Protein AF-A0A4U0MW15-F1 (afdb_monomer_lite)

Foldseek 3Di:
DVVVVVVVVVVVVVVVVCCVVVVPPPDDDDDPPPPPPCLQDDQDPPDDDALVSLVPHGDDDDPDDDDPVVVVVVSVVVNVVRNVVVVVVVVVVVVVVVVVCCVVVDDDPPPPPPPDPDDDDDDDDDDDDDDDDDDPDDDDDDDDDDPPPPPDDPDDDDPDDDDDDDDDD

Sequence (169 aa):
MFWFLLIAMVVVVAAVTLVVVGGGDVDGGGLRDSPPDRLHDPLPGDRPLVRADVDAVRFPLGVRGYRMVEVDDVLDRLGAELAERDSRIAELEAALAGAHAAAMGAPGLIQDTRPGPAPVADGRIATSGEPESGPSGGTWAAPGPVDDVRPHAPGGPEATDRPESEGSA

InterPro domains:
  IPR019933 DivIVA domain [TIGR03544] (52-82)

Structure (mmCIF, N/CA/C/O backbone):
data_AF-A0A4U0MW15-F1
#
_entry.id   AF-A0A4U0MW15-F1
#
loop_
_atom_site.group_PDB
_atom_site.id
_atom_site.type_symbol
_atom_site.label_atom_id
_atom_site.label_alt_id
_atom_site.label_comp_id
_atom_site.label_asym_id
_atom_site.label_entity_id
_atom_site.label_seq_id
_atom_site.pdbx_PDB_ins_code
_atom_site.Cartn_x
_atom_site.Cartn_y
_atom_site.Cartn_z
_atom_site.occupancy
_atom_site.B_iso_or_equiv
_atom_site.auth_seq_id
_atom_site.auth_comp_id
_atom_site.auth_asym_id
_atom_site.auth_atom_id
_atom_site.pdbx_PDB_model_num
ATOM 1 N N . MET A 1 1 ? 33.066 -2.579 -54.548 1.00 80.25 1 MET A N 1
ATOM 2 C CA . MET A 1 1 ? 31.609 -2.307 -54.516 1.00 80.25 1 MET A CA 1
ATOM 3 C C . MET A 1 1 ? 30.909 -2.966 -53.327 1.00 80.25 1 MET A C 1
ATOM 5 O O . MET A 1 1 ? 30.214 -2.262 -52.616 1.00 80.25 1 MET A O 1
ATOM 9 N N . PHE A 1 2 ? 31.149 -4.249 -53.025 1.00 85.00 2 PHE A N 1
ATOM 10 C CA . PHE A 1 2 ? 30.559 -4.938 -51.859 1.00 85.00 2 PHE A CA 1
ATOM 11 C C . PHE A 1 2 ? 30.810 -4.253 -50.498 1.00 85.00 2 PHE A C 1
ATOM 13 O O . PHE A 1 2 ? 29.875 -4.033 -49.739 1.00 85.00 2 PHE A O 1
ATOM 20 N N . TRP A 1 3 ? 32.049 -3.833 -50.221 1.00 91.12 3 TRP A N 1
ATOM 21 C CA . TRP A 1 3 ? 32.404 -3.122 -48.981 1.00 91.12 3 TRP A CA 1
ATOM 22 C C . TRP A 1 3 ? 31.612 -1.831 -48.759 1.00 91.12 3 TRP A C 1
ATOM 24 O O . TRP A 1 3 ? 31.234 -1.522 -47.635 1.00 91.12 3 TRP A O 1
ATOM 34 N N . PHE A 1 4 ? 31.322 -1.100 -49.836 1.00 92.50 4 PHE A N 1
ATOM 35 C CA . PHE A 1 4 ? 30.513 0.112 -49.769 1.00 92.50 4 PHE A CA 1
ATOM 36 C C . PHE A 1 4 ? 29.065 -0.207 -49.377 1.00 92.50 4 PHE A C 1
ATOM 38 O O . PHE A 1 4 ? 28.503 0.472 -48.526 1.00 92.50 4 PHE A O 1
ATOM 45 N N . LEU A 1 5 ? 28.491 -1.280 -49.933 1.00 93.12 5 LEU A N 1
ATOM 46 C CA . LEU A 1 5 ? 27.152 -1.749 -49.563 1.00 93.12 5 LEU A CA 1
ATOM 47 C C . LEU A 1 5 ? 27.093 -2.217 -48.103 1.00 93.12 5 LEU A C 1
ATOM 49 O O . LEU A 1 5 ? 26.113 -1.940 -47.420 1.00 93.12 5 LEU A O 1
ATOM 53 N N . LEU A 1 6 ? 28.144 -2.876 -47.608 1.00 94.88 6 LEU A N 1
ATOM 54 C CA . LEU A 1 6 ? 28.231 -3.308 -46.212 1.00 94.88 6 LEU A CA 1
ATOM 55 C C . LEU A 1 6 ? 28.295 -2.105 -45.264 1.00 94.88 6 LEU A C 1
ATOM 57 O O . LEU A 1 6 ? 27.536 -2.048 -44.302 1.00 94.88 6 LEU A O 1
ATOM 61 N N . ILE A 1 7 ? 29.143 -1.117 -45.557 1.00 96.31 7 ILE A N 1
ATOM 62 C CA . ILE A 1 7 ? 29.232 0.110 -44.753 1.00 96.31 7 ILE A CA 1
ATOM 63 C C . ILE A 1 7 ? 27.900 0.867 -44.790 1.00 96.31 7 ILE A C 1
ATOM 65 O O . ILE A 1 7 ? 27.410 1.273 -43.742 1.00 96.31 7 ILE A O 1
ATOM 69 N N . ALA A 1 8 ? 27.275 0.997 -45.963 1.00 96.19 8 ALA A N 1
ATOM 70 C CA . ALA A 1 8 ? 25.963 1.623 -46.093 1.00 96.19 8 ALA A CA 1
ATOM 71 C C . ALA A 1 8 ? 24.894 0.891 -45.262 1.00 96.19 8 ALA A C 1
ATOM 73 O O . ALA A 1 8 ? 24.133 1.542 -44.555 1.00 96.19 8 ALA A O 1
ATOM 74 N N . MET A 1 9 ? 24.882 -0.447 -45.275 1.00 95.44 9 MET A N 1
ATOM 75 C CA . MET A 1 9 ? 23.994 -1.256 -44.432 1.00 95.44 9 MET A CA 1
ATOM 76 C C . MET A 1 9 ? 24.222 -0.963 -42.946 1.00 95.44 9 MET A C 1
ATOM 78 O O . MET A 1 9 ? 23.264 -0.703 -42.227 1.00 95.44 9 MET A O 1
ATOM 82 N N . VAL A 1 10 ? 25.475 -0.974 -42.483 1.00 96.69 10 VAL A N 1
ATOM 83 C CA . VAL A 1 10 ? 25.805 -0.709 -41.073 1.00 96.69 10 VAL A CA 1
ATOM 84 C C . VAL A 1 10 ? 25.378 0.697 -40.667 1.00 96.69 10 VAL A C 1
ATOM 86 O O . VAL A 1 10 ? 24.800 0.860 -39.600 1.00 96.69 10 VAL A O 1
ATOM 89 N N . VAL A 1 11 ? 25.602 1.701 -41.519 1.00 96.50 11 VAL A N 1
ATOM 90 C CA . VAL A 1 11 ? 25.180 3.085 -41.260 1.00 96.50 11 VAL A CA 1
ATOM 91 C C . VAL A 1 11 ? 23.659 3.189 -41.177 1.00 96.50 11 VAL A C 1
ATOM 93 O O . VAL A 1 11 ? 23.151 3.829 -40.263 1.00 96.50 11 VAL A O 1
ATOM 96 N N . VAL A 1 12 ? 22.928 2.535 -42.083 1.00 95.88 12 VAL A N 1
ATOM 97 C CA . VAL A 1 12 ? 21.458 2.510 -42.055 1.00 95.88 12 VAL A CA 1
ATOM 98 C C . VAL A 1 12 ? 20.953 1.829 -40.788 1.00 95.88 12 VAL A C 1
ATOM 100 O O . VAL A 1 12 ? 20.098 2.386 -40.108 1.00 95.88 12 VAL A O 1
ATOM 103 N N . VAL A 1 13 ? 21.501 0.664 -40.434 1.00 95.56 13 VAL A N 1
ATOM 104 C CA . VAL A 1 13 ? 21.132 -0.046 -39.203 1.00 95.56 13 VAL A CA 1
ATOM 105 C C . VAL A 1 13 ? 21.434 0.819 -37.985 1.00 95.56 13 VAL A C 1
ATOM 107 O O . VAL A 1 13 ? 20.550 0.998 -37.158 1.00 95.56 13 VAL A O 1
ATOM 110 N N . ALA A 1 14 ? 22.626 1.416 -37.904 1.00 92.38 14 ALA A N 1
ATOM 111 C CA . ALA A 1 14 ? 23.015 2.293 -36.805 1.00 92.38 14 ALA A CA 1
ATOM 112 C C . ALA A 1 14 ? 22.071 3.501 -36.682 1.00 92.38 14 ALA A C 1
ATOM 114 O O . ALA A 1 14 ? 21.585 3.792 -35.591 1.00 92.38 14 ALA A O 1
ATOM 115 N N . ALA A 1 15 ? 21.749 4.159 -37.798 1.00 89.25 15 ALA A N 1
ATOM 116 C CA . ALA A 1 15 ? 20.821 5.284 -37.830 1.00 89.25 15 ALA A CA 1
ATOM 117 C C . ALA A 1 15 ? 19.412 4.874 -37.380 1.00 89.25 15 ALA A C 1
ATOM 119 O O . ALA A 1 15 ? 18.831 5.532 -36.523 1.00 89.25 15 ALA A O 1
ATOM 120 N N . VAL A 1 16 ? 18.884 3.755 -37.887 1.00 90.31 16 VAL A N 1
ATOM 121 C CA . VAL A 1 16 ? 17.574 3.225 -37.477 1.00 90.31 16 VAL A CA 1
ATOM 122 C C . VAL A 1 16 ? 17.580 2.861 -35.997 1.00 90.31 16 VAL A C 1
ATOM 124 O O . VAL A 1 16 ? 16.657 3.234 -35.281 1.00 90.31 16 VAL A O 1
ATOM 127 N N . THR A 1 17 ? 18.624 2.189 -35.505 1.00 87.19 17 THR A N 1
ATOM 128 C CA . THR A 1 17 ? 18.737 1.865 -34.078 1.00 87.19 17 THR A CA 1
ATOM 129 C C . THR A 1 17 ? 18.807 3.118 -33.220 1.00 87.19 17 THR A C 1
ATOM 131 O O . THR A 1 17 ? 18.181 3.146 -32.171 1.00 87.19 17 THR A O 1
ATOM 134 N N . LEU A 1 18 ? 19.491 4.174 -33.669 1.00 80.31 18 LEU A N 1
ATOM 135 C CA . LEU A 1 18 ? 19.563 5.443 -32.950 1.00 80.31 18 LEU A CA 1
ATOM 136 C C . LEU A 1 18 ? 18.211 6.159 -32.948 1.00 80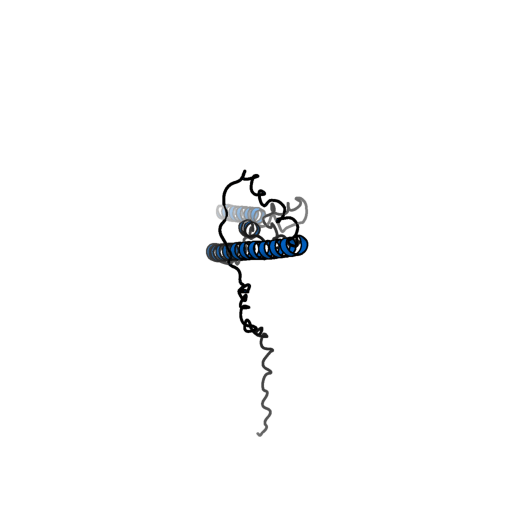.31 18 LEU A C 1
ATOM 138 O O . LEU A 1 18 ? 17.847 6.719 -31.931 1.00 80.31 18 LEU A O 1
ATOM 142 N N . VAL A 1 19 ? 17.423 6.086 -34.021 1.00 78.94 19 VAL A N 1
ATOM 143 C CA . VAL A 1 19 ? 16.049 6.623 -34.043 1.00 78.94 19 VAL A CA 1
ATOM 144 C C . VAL A 1 19 ? 15.120 5.827 -33.120 1.00 78.94 19 VAL A C 1
ATOM 146 O O . VAL A 1 19 ? 14.310 6.410 -32.408 1.00 78.94 19 VAL A O 1
ATOM 149 N N . VAL A 1 20 ? 15.247 4.499 -33.097 1.00 78.50 20 VAL A N 1
ATOM 150 C CA . VAL A 1 20 ? 14.418 3.615 -32.260 1.00 78.50 20 VAL A CA 1
ATOM 151 C C . VAL A 1 20 ? 14.777 3.735 -30.775 1.00 78.50 20 VAL A C 1
ATOM 153 O O . VAL A 1 20 ? 13.888 3.713 -29.931 1.00 78.50 20 VAL A O 1
ATOM 156 N N . VAL A 1 21 ? 16.067 3.859 -30.454 1.00 76.56 21 VAL A N 1
ATOM 157 C CA . VAL A 1 21 ? 16.577 3.963 -29.074 1.00 76.56 21 VAL A CA 1
ATOM 158 C C . VAL A 1 21 ? 16.578 5.412 -28.576 1.00 76.56 21 VAL A C 1
ATOM 160 O O . VAL A 1 21 ? 16.344 5.653 -27.399 1.00 76.56 21 VAL A O 1
ATOM 163 N N . GLY A 1 22 ? 16.846 6.372 -29.459 1.00 59.50 22 GLY A N 1
ATOM 164 C CA . GLY A 1 22 ? 17.054 7.793 -29.164 1.00 59.50 22 GLY A CA 1
ATOM 165 C C . GLY A 1 22 ? 15.870 8.701 -29.492 1.00 59.50 22 GLY A C 1
ATOM 166 O O . GLY A 1 22 ? 15.997 9.913 -29.342 1.00 59.50 22 GLY A O 1
ATOM 167 N N . GLY A 1 23 ? 14.712 8.152 -29.874 1.00 56.69 23 GLY A N 1
ATOM 168 C CA . GLY A 1 23 ? 13.461 8.899 -30.065 1.00 56.69 23 GLY A CA 1
ATOM 169 C C . GLY A 1 23 ? 12.916 9.620 -28.817 1.00 56.69 23 GLY A C 1
ATOM 170 O O . GLY A 1 23 ? 11.799 10.123 -28.872 1.00 56.69 23 GLY A O 1
ATOM 171 N N . GLY A 1 24 ? 13.674 9.672 -27.714 1.00 54.09 24 GLY A N 1
ATOM 172 C CA . GLY A 1 24 ? 13.384 10.485 -26.529 1.00 54.09 24 GLY A CA 1
ATOM 173 C C . GLY A 1 24 ? 14.272 11.726 -26.342 1.00 54.09 24 GLY A C 1
ATOM 174 O O . GLY A 1 24 ? 13.817 12.671 -25.710 1.00 54.09 24 GLY A O 1
ATOM 175 N N . ASP A 1 25 ? 15.493 11.778 -26.896 1.00 57.03 25 ASP A N 1
ATOM 176 C CA . ASP A 1 25 ? 16.516 12.721 -26.388 1.00 57.03 25 ASP A CA 1
ATOM 177 C C . ASP A 1 25 ? 17.241 13.578 -27.440 1.00 57.03 25 ASP A C 1
ATOM 179 O O . ASP A 1 25 ? 18.135 14.352 -27.093 1.00 57.03 25 ASP A O 1
ATOM 183 N N . VAL A 1 26 ? 16.870 13.502 -28.721 1.00 57.03 26 VAL A N 1
ATOM 184 C CA . VAL A 1 26 ? 17.421 14.401 -29.749 1.00 57.03 26 VAL A CA 1
ATOM 185 C C . VAL A 1 26 ? 16.314 15.248 -30.367 1.00 57.03 26 VAL A C 1
ATOM 187 O O . VAL A 1 26 ? 15.485 14.772 -31.131 1.00 57.03 26 VAL A O 1
ATOM 190 N N . ASP A 1 27 ? 16.346 16.527 -30.003 1.00 53.84 27 ASP A N 1
ATOM 191 C CA . ASP A 1 27 ? 15.588 17.640 -30.573 1.00 53.84 27 ASP A CA 1
ATOM 192 C C . ASP A 1 27 ? 14.108 17.730 -30.167 1.00 53.84 27 ASP A C 1
ATOM 194 O O . ASP A 1 27 ? 13.196 17.136 -30.740 1.00 53.84 27 ASP A O 1
ATOM 198 N N . GLY A 1 28 ? 13.874 18.571 -29.154 1.00 59.81 28 GLY A N 1
ATOM 199 C CA . GLY A 1 28 ? 12.557 18.923 -28.645 1.00 59.81 28 GLY A CA 1
ATOM 200 C C . GLY A 1 28 ? 11.607 19.403 -29.741 1.00 59.81 28 GLY A C 1
ATOM 201 O O . GLY A 1 28 ? 11.785 20.472 -30.323 1.00 59.81 28 GLY A O 1
ATOM 202 N N . GLY A 1 29 ? 10.547 18.632 -29.972 1.00 61.62 29 GLY A N 1
ATOM 203 C CA . GLY A 1 29 ? 9.479 19.030 -30.877 1.00 61.62 29 GLY A CA 1
ATOM 204 C C . GLY A 1 29 ? 8.578 17.882 -31.307 1.00 61.62 29 GLY A C 1
ATOM 205 O O . GLY A 1 29 ? 8.721 17.370 -32.408 1.00 61.62 29 GLY A O 1
ATOM 206 N N . GLY A 1 30 ? 7.569 17.563 -30.492 1.00 52.38 30 GLY A N 1
ATOM 207 C CA . GLY A 1 30 ? 6.324 16.998 -31.021 1.00 52.38 30 GLY A CA 1
ATOM 208 C C . GLY A 1 30 ? 6.126 15.492 -30.876 1.00 52.38 30 GLY A C 1
ATOM 209 O O . GLY A 1 30 ? 5.874 14.807 -31.852 1.00 52.38 30 GLY A O 1
ATOM 210 N N . LEU A 1 31 ? 6.085 15.014 -29.642 1.00 52.94 31 LEU A N 1
ATOM 211 C CA . LEU A 1 31 ? 4.878 14.455 -29.032 1.00 52.94 31 LEU A CA 1
ATOM 212 C C . LEU A 1 31 ? 4.970 14.920 -27.575 1.00 52.94 31 LEU A C 1
ATOM 214 O O . LEU A 1 31 ? 6.053 14.877 -26.997 1.00 52.94 31 LEU A O 1
ATOM 218 N N . ARG A 1 32 ? 3.889 15.442 -26.979 1.00 55.34 32 ARG A N 1
ATOM 219 C CA . ARG A 1 32 ? 3.871 15.541 -25.513 1.00 55.34 32 ARG A CA 1
ATOM 220 C C . ARG A 1 32 ? 4.137 14.126 -25.040 1.00 55.34 32 ARG A C 1
ATOM 222 O O . ARG A 1 32 ? 3.363 13.245 -25.406 1.00 55.34 32 ARG A O 1
ATOM 229 N N . ASP A 1 33 ? 5.230 13.946 -24.315 1.00 55.12 33 ASP A N 1
ATOM 230 C CA . ASP A 1 33 ? 5.508 12.741 -23.560 1.00 55.12 33 ASP A CA 1
ATOM 231 C C . ASP A 1 33 ? 4.202 12.420 -22.829 1.00 55.12 33 ASP A C 1
ATOM 233 O O . ASP A 1 33 ? 3.759 13.195 -21.974 1.00 55.12 33 ASP A O 1
ATOM 237 N N . SER A 1 34 ? 3.460 11.420 -23.315 1.00 54.06 34 SER A N 1
ATOM 238 C CA . SER A 1 34 ? 2.256 10.997 -22.619 1.00 54.06 34 SER A CA 1
ATOM 239 C C . SER A 1 34 ? 2.819 10.442 -21.331 1.00 54.06 34 SER A C 1
ATOM 241 O O . SER A 1 34 ? 3.566 9.464 -21.425 1.00 54.06 34 SER A O 1
ATOM 243 N N . PRO A 1 35 ? 2.576 11.083 -20.170 1.00 57.75 35 PRO A N 1
ATOM 244 C CA . PRO A 1 35 ? 3.156 10.608 -18.932 1.00 57.75 35 PRO A CA 1
ATOM 245 C C . PRO A 1 35 ? 2.810 9.123 -18.857 1.00 57.75 35 PRO A C 1
ATOM 247 O O . PRO A 1 35 ? 1.639 8.798 -19.086 1.00 57.75 35 PRO A O 1
ATOM 250 N N . PRO A 1 36 ? 3.813 8.244 -18.683 1.00 58.69 36 PRO A N 1
ATOM 251 C CA . PRO A 1 36 ? 3.636 6.806 -18.807 1.00 58.69 36 PRO A CA 1
ATOM 252 C C . PRO A 1 36 ? 2.371 6.416 -18.054 1.00 58.69 36 PRO A C 1
ATOM 254 O O . PRO A 1 36 ? 2.246 6.798 -16.886 1.00 58.69 36 PRO A O 1
ATOM 257 N N . ASP A 1 37 ? 1.424 5.769 -18.754 1.00 57.03 37 ASP A N 1
ATOM 258 C CA . ASP A 1 37 ? 0.115 5.375 -18.219 1.00 57.03 37 ASP A CA 1
ATOM 259 C C . ASP A 1 37 ? 0.326 4.874 -16.797 1.00 57.03 37 ASP A C 1
ATOM 261 O O . ASP A 1 37 ? 1.063 3.913 -16.591 1.00 57.03 37 ASP A O 1
ATOM 265 N N . ARG A 1 38 ? -0.187 5.645 -15.832 1.00 57.69 38 ARG A N 1
ATOM 266 C CA . ARG A 1 38 ? 0.304 5.728 -14.450 1.00 57.69 38 ARG A CA 1
ATOM 267 C C . ARG A 1 38 ? 0.693 4.364 -13.866 1.00 57.69 38 ARG A C 1
ATOM 269 O O . ARG A 1 38 ? -0.122 3.699 -13.241 1.00 57.69 38 ARG A O 1
ATOM 276 N N . LEU A 1 39 ? 1.968 3.987 -13.990 1.00 58.34 39 LEU A N 1
ATOM 277 C CA . LEU A 1 39 ? 2.550 2.896 -13.197 1.00 58.34 39 LEU A CA 1
ATOM 278 C C . LEU A 1 39 ? 2.761 3.325 -11.743 1.00 58.34 39 LEU A C 1
ATOM 280 O O . LEU A 1 39 ? 3.004 2.488 -10.883 1.00 58.34 39 LEU A O 1
ATOM 284 N N . HIS A 1 40 ? 2.699 4.629 -11.487 1.00 64.94 40 HIS A N 1
ATOM 285 C CA . HIS A 1 40 ? 2.903 5.212 -10.180 1.00 64.94 40 HIS A CA 1
ATOM 286 C C . HIS A 1 40 ? 1.546 5.610 -9.598 1.00 64.94 40 HIS A C 1
ATOM 288 O O . HIS A 1 40 ? 1.076 6.728 -9.814 1.00 64.94 40 HIS A O 1
ATOM 294 N N . ASP A 1 41 ? 0.921 4.681 -8.878 1.00 73.50 41 ASP A N 1
ATOM 295 C CA . ASP A 1 41 ? -0.211 4.990 -8.006 1.00 73.50 41 ASP A CA 1
ATOM 296 C C . ASP A 1 41 ? 0.333 5.159 -6.580 1.00 73.50 41 ASP A C 1
ATOM 298 O O . ASP A 1 41 ? 0.759 4.175 -5.966 1.00 73.50 41 ASP A O 1
ATOM 302 N N . PRO A 1 42 ? 0.506 6.403 -6.097 1.00 76.56 42 PRO A N 1
ATOM 303 C CA . PRO A 1 42 ? 1.073 6.632 -4.780 1.00 76.56 42 PRO A CA 1
ATOM 304 C C . PRO A 1 42 ? 0.117 6.137 -3.695 1.00 76.56 42 PRO A C 1
ATOM 306 O O . PRO A 1 42 ? -1.100 6.272 -3.800 1.00 76.56 42 PRO A O 1
ATOM 309 N N . LEU A 1 43 ? 0.694 5.623 -2.611 1.00 85.12 43 LEU A N 1
ATOM 310 C CA . LEU A 1 43 ? -0.067 5.275 -1.419 1.00 85.12 43 LEU A CA 1
ATOM 311 C C . LEU A 1 43 ? -0.840 6.497 -0.880 1.00 85.12 43 LEU A C 1
ATOM 313 O O . LEU A 1 43 ? -0.329 7.623 -0.952 1.00 85.12 43 LEU A O 1
ATOM 317 N N . PRO A 1 44 ? -2.044 6.294 -0.314 1.00 86.44 44 PRO A N 1
ATOM 318 C CA . PRO A 1 44 ? -2.823 7.378 0.269 1.00 86.44 44 PRO A CA 1
ATOM 319 C C . PRO A 1 44 ? -2.065 8.000 1.451 1.00 86.44 44 PRO A C 1
ATOM 321 O O . PRO A 1 44 ? -1.650 7.304 2.375 1.00 86.44 44 PRO A O 1
ATOM 324 N N . GLY A 1 45 ? -1.854 9.318 1.402 1.00 87.94 45 GLY A N 1
ATOM 325 C CA . GLY A 1 45 ? -1.147 10.082 2.442 1.00 87.94 45 GLY A CA 1
ATOM 326 C C . GLY A 1 45 ? -2.072 10.828 3.408 1.00 87.94 45 GLY A C 1
ATOM 327 O O . GLY A 1 45 ? -1.602 11.465 4.347 1.00 87.94 45 GLY A O 1
ATOM 328 N N . ASP A 1 46 ? -3.377 10.787 3.157 1.00 90.94 46 ASP A N 1
ATOM 329 C CA . ASP A 1 46 ? -4.431 11.493 3.888 1.00 90.94 46 ASP A CA 1
ATOM 330 C C . ASP A 1 46 ? -5.178 10.605 4.894 1.00 90.94 46 ASP A C 1
ATOM 332 O O . ASP A 1 46 ? -5.897 11.116 5.754 1.00 90.94 46 ASP A O 1
ATOM 336 N N . ARG A 1 47 ? -4.993 9.284 4.817 1.00 90.00 47 ARG A N 1
ATOM 337 C CA . ARG A 1 47 ? -5.604 8.302 5.718 1.00 90.00 47 ARG A CA 1
ATOM 338 C C . ARG A 1 47 ? -4.617 7.202 6.115 1.00 90.00 47 ARG A C 1
ATOM 340 O O . ARG A 1 47 ? -3.638 6.986 5.402 1.00 90.00 47 ARG A O 1
ATOM 347 N N . PRO A 1 48 ? -4.873 6.480 7.223 1.00 90.50 48 PRO A N 1
ATOM 348 C CA . PRO A 1 48 ? -4.129 5.269 7.543 1.00 90.50 48 PRO A CA 1
ATOM 349 C C . PRO A 1 48 ? -4.167 4.265 6.385 1.00 90.50 48 PRO A C 1
ATOM 351 O O . PRO A 1 48 ? -5.187 4.127 5.696 1.00 90.50 48 PRO A O 1
ATOM 354 N N . LEU A 1 49 ? -3.042 3.581 6.185 1.00 92.00 49 LEU A N 1
ATOM 355 C CA . LEU A 1 49 ? -2.921 2.521 5.193 1.00 92.00 49 LEU A CA 1
ATOM 356 C C . LEU A 1 49 ? -3.711 1.304 5.649 1.00 92.00 49 LEU A C 1
ATOM 358 O O . LEU A 1 49 ? -3.612 0.915 6.809 1.00 92.00 49 LEU A O 1
ATOM 362 N N . VAL A 1 50 ? -4.430 0.686 4.717 1.00 92.12 50 VAL A N 1
ATOM 363 C CA . VAL A 1 50 ? -5.050 -0.625 4.924 1.00 92.12 50 VAL A CA 1
ATOM 364 C C . VAL A 1 50 ? -4.375 -1.667 4.044 1.00 92.12 50 VAL A C 1
ATOM 366 O O . VAL A 1 50 ? -3.716 -1.338 3.057 1.00 92.12 50 VAL A O 1
ATOM 369 N N . ARG A 1 51 ? -4.584 -2.948 4.355 1.00 92.00 51 ARG A N 1
ATOM 370 C CA . ARG A 1 51 ? -4.024 -4.059 3.569 1.00 92.00 51 ARG A CA 1
ATOM 371 C C . ARG A 1 51 ? -4.294 -3.936 2.063 1.00 92.00 51 ARG A C 1
ATOM 373 O O . ARG A 1 51 ? -3.383 -4.119 1.268 1.00 92.00 51 ARG A O 1
ATOM 380 N N . ALA A 1 52 ? -5.514 -3.557 1.682 1.00 91.25 52 ALA A N 1
ATOM 381 C CA . ALA A 1 52 ? -5.889 -3.400 0.277 1.00 91.25 52 ALA A CA 1
ATOM 382 C C . ALA A 1 52 ? -5.060 -2.332 -0.461 1.00 91.25 52 ALA A C 1
ATOM 384 O O . ALA A 1 52 ? -4.865 -2.446 -1.668 1.00 91.25 52 ALA A O 1
ATOM 385 N N . ASP A 1 53 ? -4.564 -1.314 0.250 1.00 91.00 53 ASP A N 1
ATOM 386 C CA . ASP A 1 53 ? -3.715 -0.284 -0.350 1.00 91.00 53 ASP A CA 1
ATOM 387 C C . ASP A 1 53 ? -2.339 -0.849 -0.684 1.00 91.00 53 ASP A C 1
ATOM 389 O O . ASP A 1 53 ? -1.811 -0.561 -1.752 1.00 91.00 53 ASP A O 1
ATOM 393 N N . VAL A 1 54 ? -1.784 -1.678 0.208 1.00 91.75 54 VAL A N 1
ATOM 394 C CA . VAL A 1 54 ? -0.495 -2.355 0.013 1.00 91.75 54 VAL A CA 1
ATOM 395 C C . VAL A 1 54 ? -0.580 -3.327 -1.165 1.00 91.75 54 VAL A C 1
ATOM 397 O O . VAL A 1 54 ? 0.281 -3.288 -2.041 1.00 91.75 54 VAL A O 1
ATOM 400 N N . ASP A 1 55 ? -1.657 -4.115 -1.238 1.00 89.81 55 ASP A N 1
ATOM 401 C CA . ASP A 1 55 ? -1.905 -5.081 -2.320 1.00 89.81 55 ASP A CA 1
ATOM 402 C C . ASP A 1 55 ? -2.063 -4.400 -3.700 1.00 89.81 55 ASP A C 1
ATOM 404 O O . ASP A 1 55 ? -1.819 -5.009 -4.746 1.00 89.81 55 ASP A O 1
ATOM 408 N N . ALA A 1 56 ? -2.489 -3.133 -3.723 1.00 88.62 56 ALA A N 1
ATOM 409 C CA . ALA A 1 56 ? -2.698 -2.365 -4.946 1.00 88.62 56 ALA A CA 1
ATOM 410 C C . ALA A 1 56 ? -1.436 -1.638 -5.446 1.00 88.62 56 ALA A C 1
ATOM 412 O O . ALA A 1 56 ? -1.423 -1.185 -6.596 1.00 88.62 56 ALA A O 1
ATOM 413 N N . VAL A 1 57 ? -0.377 -1.531 -4.629 1.00 89.00 57 VAL A N 1
ATOM 414 C CA . VAL A 1 57 ? 0.832 -0.777 -4.993 1.00 89.00 57 VAL A CA 1
ATOM 415 C C . VAL A 1 57 ? 1.506 -1.376 -6.223 1.00 89.00 57 VAL A C 1
ATOM 417 O O . VAL A 1 57 ? 1.707 -2.585 -6.346 1.00 89.00 57 VAL A O 1
ATOM 420 N N . ARG A 1 58 ? 1.919 -0.499 -7.141 1.00 84.50 58 ARG A N 1
ATOM 421 C CA . ARG A 1 58 ? 2.723 -0.853 -8.312 1.00 84.50 58 ARG A CA 1
ATOM 422 C C . ARG A 1 58 ? 4.042 -0.096 -8.278 1.00 84.50 58 ARG A C 1
ATOM 424 O O . ARG A 1 58 ? 4.067 1.131 -8.245 1.00 84.50 58 ARG A O 1
ATOM 431 N N . PHE A 1 59 ? 5.145 -0.841 -8.292 1.00 82.69 59 PHE A N 1
ATOM 432 C CA . PHE A 1 59 ? 6.489 -0.269 -8.306 1.00 82.69 59 PHE A CA 1
ATOM 433 C C . PHE A 1 59 ? 7.028 -0.175 -9.741 1.00 82.69 59 PHE A C 1
ATOM 435 O O . PHE A 1 59 ? 7.016 -1.177 -10.464 1.00 82.69 59 PHE A O 1
ATOM 442 N N . PRO A 1 60 ? 7.542 0.993 -10.168 1.00 79.44 60 PRO A N 1
ATOM 443 C CA . PRO A 1 60 ? 8.248 1.127 -11.438 1.00 79.44 60 PRO A CA 1
ATOM 444 C C . PRO A 1 60 ? 9.515 0.259 -11.490 1.00 79.44 60 PRO A C 1
ATOM 446 O O . PRO A 1 60 ? 10.223 0.101 -10.495 1.00 79.44 60 PRO A O 1
ATOM 449 N N . LEU A 1 61 ? 9.839 -0.269 -12.673 1.00 80.44 61 LEU A N 1
ATOM 450 C CA . LEU A 1 61 ? 11.058 -1.051 -12.898 1.00 80.44 61 LEU A CA 1
ATOM 451 C C . LEU A 1 61 ? 12.267 -0.122 -13.104 1.00 80.44 61 LEU A C 1
ATOM 453 O O . LEU A 1 61 ? 12.237 0.757 -13.963 1.00 80.44 61 LEU A O 1
ATOM 457 N N . GLY A 1 62 ? 13.343 -0.335 -12.341 1.00 78.19 62 GLY A N 1
ATOM 458 C CA . GLY A 1 62 ? 14.604 0.410 -12.450 1.00 78.19 62 GLY A CA 1
ATOM 459 C C . GLY A 1 62 ? 15.779 -0.451 -12.932 1.00 78.19 62 GLY A C 1
ATOM 460 O O . GLY A 1 62 ? 15.793 -1.664 -12.738 1.00 78.19 62 GLY A O 1
ATOM 461 N N . VAL A 1 63 ? 16.806 0.182 -13.520 1.00 75.69 63 VAL A N 1
ATOM 462 C CA . VAL A 1 63 ? 18.039 -0.480 -14.027 1.00 75.69 63 VAL A CA 1
ATOM 463 C C . VAL A 1 63 ? 18.810 -1.216 -12.919 1.00 75.69 63 VAL A C 1
ATOM 465 O O . VAL A 1 63 ? 19.484 -2.215 -13.165 1.00 75.69 63 VAL A O 1
ATOM 468 N N . ARG A 1 64 ? 18.684 -0.743 -11.676 1.00 78.62 64 ARG A N 1
ATOM 469 C CA . ARG A 1 64 ? 18.984 -1.500 -10.459 1.00 78.62 64 ARG A CA 1
ATOM 470 C C . ARG A 1 64 ? 17.690 -1.602 -9.665 1.00 78.62 64 ARG A C 1
ATOM 472 O O . ARG A 1 64 ? 17.066 -0.578 -9.403 1.00 78.62 64 ARG A O 1
ATOM 479 N N . GLY A 1 65 ? 17.304 -2.817 -9.296 1.00 80.25 65 GLY A N 1
ATOM 480 C CA . GLY A 1 65 ? 16.083 -3.081 -8.546 1.00 80.25 65 GLY A CA 1
ATOM 481 C C . GLY A 1 65 ? 16.302 -4.163 -7.501 1.00 80.25 65 GLY A C 1
ATOM 482 O O . GLY A 1 65 ? 17.177 -5.020 -7.655 1.00 80.25 65 GLY A O 1
ATOM 483 N N . TYR A 1 66 ? 15.500 -4.109 -6.442 1.00 86.06 66 TYR A N 1
ATOM 484 C CA . TYR A 1 66 ? 15.333 -5.239 -5.538 1.00 86.06 66 TYR A CA 1
ATOM 485 C C . TYR A 1 66 ? 14.698 -6.411 -6.294 1.00 86.06 66 TYR A C 1
ATOM 487 O O . TYR A 1 66 ? 14.070 -6.239 -7.344 1.00 86.06 66 TYR A O 1
ATOM 495 N N . ARG A 1 67 ? 14.888 -7.627 -5.787 1.00 85.94 67 ARG A N 1
ATOM 496 C CA . ARG A 1 67 ? 14.216 -8.802 -6.341 1.00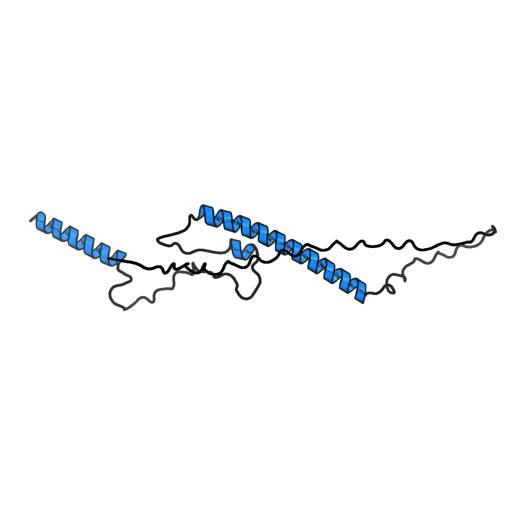 85.94 67 ARG A CA 1
ATOM 497 C C . ARG A 1 67 ? 12.720 -8.664 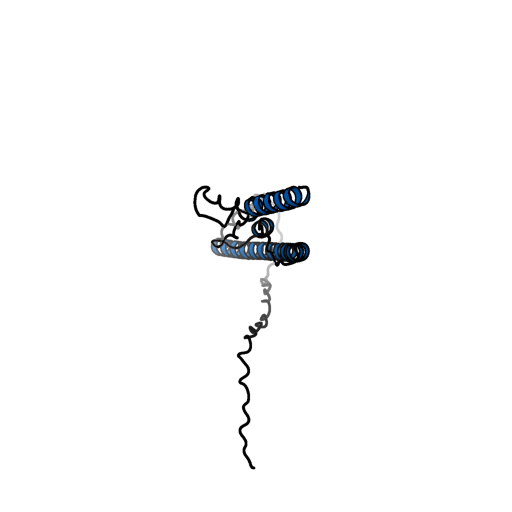-6.073 1.00 85.94 67 ARG A C 1
ATOM 499 O O . ARG A 1 67 ? 12.334 -8.621 -4.914 1.00 85.94 67 ARG A O 1
ATOM 506 N N . MET A 1 68 ? 11.900 -8.633 -7.126 1.00 87.31 68 MET A N 1
ATOM 507 C CA . MET A 1 68 ? 10.445 -8.484 -6.971 1.00 87.31 68 MET A CA 1
ATOM 508 C C . MET A 1 68 ? 9.848 -9.559 -6.064 1.00 87.31 68 MET A C 1
ATOM 510 O O . MET A 1 68 ? 9.104 -9.215 -5.169 1.00 87.31 68 MET A O 1
ATOM 514 N N . VAL A 1 69 ? 10.288 -10.817 -6.185 1.00 91.31 69 VAL A N 1
ATOM 515 C CA . VAL A 1 69 ? 9.817 -11.904 -5.307 1.00 91.31 69 VAL A CA 1
ATOM 516 C C . VAL A 1 69 ? 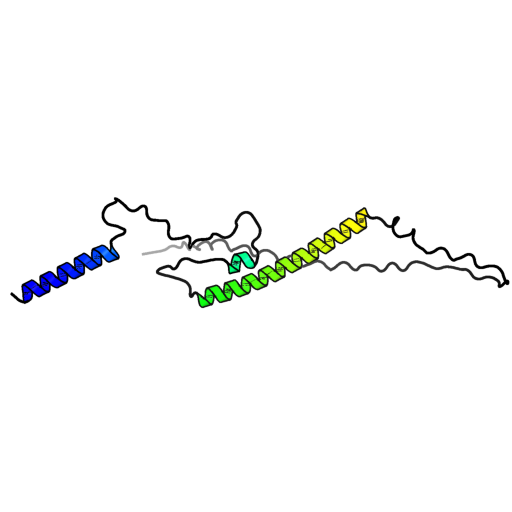10.084 -11.612 -3.825 1.00 91.31 69 VAL A C 1
ATOM 518 O O . VAL A 1 69 ? 9.194 -11.766 -3.007 1.00 91.31 69 VAL A O 1
ATOM 521 N N . GLU A 1 70 ? 11.285 -11.140 -3.476 1.00 92.94 70 GLU A N 1
ATOM 522 C CA . GLU A 1 70 ? 11.623 -10.832 -2.076 1.00 92.94 70 GLU A CA 1
ATOM 523 C C . GLU A 1 70 ? 10.853 -9.611 -1.559 1.00 92.94 70 GLU A C 1
ATOM 525 O O . GLU A 1 70 ? 10.482 -9.560 -0.390 1.00 92.94 70 GLU A O 1
ATOM 530 N N . VAL A 1 71 ? 10.622 -8.616 -2.422 1.00 92.56 71 VAL A N 1
ATOM 531 C CA . VAL A 1 71 ? 9.814 -7.440 -2.080 1.00 92.56 71 VAL A CA 1
ATOM 532 C C . VAL A 1 71 ? 8.358 -7.844 -1.869 1.00 92.56 71 VAL A C 1
ATOM 534 O O . VAL A 1 71 ? 7.785 -7.466 -0.854 1.00 92.56 71 VAL A O 1
ATOM 537 N N . ASP A 1 72 ? 7.792 -8.638 -2.775 1.00 92.12 72 ASP A N 1
ATOM 538 C CA . ASP A 1 72 ? 6.417 -9.132 -2.702 1.00 92.12 72 ASP A CA 1
ATOM 539 C C . ASP A 1 72 ? 6.214 -9.979 -1.434 1.00 92.12 72 ASP A C 1
ATOM 541 O O . ASP A 1 72 ? 5.289 -9.715 -0.673 1.00 92.12 72 ASP A O 1
ATOM 545 N N . ASP A 1 73 ? 7.142 -10.891 -1.114 1.00 95.44 73 ASP A N 1
ATOM 546 C CA . ASP A 1 73 ? 7.097 -11.700 0.114 1.00 95.44 73 ASP A CA 1
ATOM 547 C C . ASP A 1 73 ? 7.078 -10.828 1.388 1.00 95.44 73 ASP A C 1
ATOM 549 O O . ASP A 1 73 ? 6.368 -11.109 2.361 1.00 95.44 73 ASP A O 1
ATOM 553 N N . VAL A 1 74 ? 7.877 -9.755 1.405 1.00 96.25 74 VAL A N 1
ATOM 554 C CA . VAL A 1 74 ? 7.918 -8.806 2.526 1.00 96.25 74 VAL A CA 1
ATOM 555 C C . VAL A 1 74 ? 6.625 -7.995 2.604 1.00 96.25 74 VAL A C 1
ATOM 557 O O . VAL A 1 74 ? 6.106 -7.796 3.704 1.00 96.25 74 VAL A O 1
ATOM 560 N N . LEU A 1 75 ? 6.090 -7.539 1.470 1.00 95.56 75 LEU A N 1
ATOM 561 C CA . LEU A 1 75 ? 4.844 -6.774 1.414 1.00 95.56 75 LEU A CA 1
ATOM 562 C C . LEU A 1 75 ? 3.637 -7.616 1.822 1.00 95.56 75 LEU A C 1
ATOM 564 O O . LEU A 1 75 ? 2.821 -7.133 2.602 1.00 95.56 75 LEU A O 1
ATOM 568 N N . ASP A 1 76 ? 3.567 -8.876 1.401 1.00 95.44 76 ASP A N 1
ATOM 569 C CA . ASP A 1 76 ? 2.519 -9.816 1.804 1.00 95.44 76 ASP A CA 1
ATOM 570 C C . ASP A 1 76 ? 2.519 -10.023 3.320 1.00 95.44 76 ASP A C 1
ATOM 572 O O . ASP A 1 76 ? 1.475 -9.966 3.983 1.00 95.44 76 ASP A O 1
ATOM 576 N N . ARG A 1 77 ? 3.711 -10.203 3.902 1.00 96.62 77 ARG A N 1
ATOM 577 C CA . ARG A 1 77 ? 3.863 -10.325 5.352 1.00 96.62 77 ARG A CA 1
ATOM 578 C C . ARG A 1 77 ? 3.446 -9.047 6.077 1.00 96.62 77 ARG A C 1
ATOM 580 O O . ARG A 1 77 ? 2.715 -9.122 7.064 1.00 96.62 77 ARG A O 1
ATOM 587 N N . LEU A 1 78 ? 3.886 -7.884 5.601 1.00 96.88 78 LEU A N 1
ATOM 588 C CA . LEU A 1 78 ? 3.516 -6.598 6.192 1.00 96.88 78 LEU A CA 1
ATOM 589 C C . LEU A 1 78 ? 2.012 -6.324 6.061 1.00 96.88 78 LEU A C 1
ATOM 591 O O . LEU A 1 78 ? 1.408 -5.827 7.007 1.00 96.88 78 LEU A O 1
ATOM 595 N N . GLY A 1 79 ? 1.392 -6.689 4.938 1.00 95.56 79 GLY A N 1
ATOM 596 C CA . GLY A 1 79 ? -0.049 -6.582 4.722 1.00 95.56 79 GLY A CA 1
ATOM 597 C C . GLY A 1 79 ? -0.849 -7.460 5.684 1.00 95.56 79 GLY A C 1
ATOM 598 O O . GLY A 1 79 ? -1.877 -7.024 6.205 1.00 95.56 79 GLY A O 1
ATOM 599 N N . ALA A 1 80 ? -0.363 -8.669 5.983 1.00 96.81 80 ALA A N 1
ATOM 600 C CA . ALA A 1 80 ? -0.959 -9.535 6.999 1.00 96.81 80 ALA A CA 1
ATOM 601 C C . ALA A 1 80 ? -0.827 -8.947 8.415 1.00 96.81 80 ALA A C 1
ATOM 603 O O . ALA A 1 80 ? -1.807 -8.907 9.158 1.00 96.81 80 ALA A O 1
ATOM 604 N N . GLU A 1 81 ? 0.355 -8.442 8.779 1.00 97.38 81 GLU A N 1
ATOM 605 C CA . GLU A 1 81 ? 0.576 -7.793 10.079 1.00 97.38 81 GLU A CA 1
ATOM 606 C C . GLU A 1 81 ? -0.257 -6.511 10.238 1.00 97.38 81 GLU A C 1
ATOM 608 O O . GLU A 1 81 ? -0.741 -6.222 11.332 1.00 97.38 81 GLU A O 1
ATOM 613 N N . LEU A 1 82 ? -0.453 -5.751 9.157 1.00 96.81 82 LEU A N 1
ATOM 614 C CA . LEU A 1 82 ? -1.311 -4.569 9.140 1.00 96.81 82 LEU A CA 1
ATOM 615 C C . LEU A 1 82 ? -2.777 -4.943 9.380 1.00 96.81 82 LEU A C 1
ATOM 617 O O . LEU A 1 82 ? -3.414 -4.360 10.250 1.00 96.81 82 LEU A O 1
ATOM 621 N N . ALA A 1 83 ? -3.286 -5.965 8.686 1.00 95.38 83 ALA A N 1
ATOM 622 C CA . ALA A 1 83 ? -4.658 -6.435 8.876 1.00 95.38 83 ALA A CA 1
ATOM 623 C C . ALA A 1 83 ? -4.925 -6.934 10.307 1.00 95.38 83 ALA A C 1
ATOM 625 O O . ALA A 1 83 ? -5.998 -6.681 10.853 1.00 95.38 83 ALA A O 1
ATOM 626 N N . GLU A 1 84 ? -3.951 -7.606 10.925 1.00 96.81 84 GLU A N 1
ATOM 627 C CA . GLU A 1 84 ? -4.044 -8.044 12.324 1.00 96.81 84 GLU A CA 1
ATOM 628 C C . GLU A 1 84 ? -4.033 -6.862 13.307 1.00 96.81 84 GLU A C 1
ATOM 630 O O . GLU A 1 84 ? -4.724 -6.863 14.324 1.00 96.81 84 GLU A O 1
ATOM 635 N N . ARG A 1 85 ? -3.261 -5.810 13.020 1.00 97.00 85 ARG A N 1
ATOM 636 C CA . ARG A 1 85 ? -3.284 -4.591 13.842 1.00 97.00 85 ARG A CA 1
ATOM 637 C C . ARG A 1 85 ? -4.615 -3.862 13.715 1.00 97.00 85 ARG A C 1
ATOM 639 O O . ARG A 1 85 ? -5.162 -3.444 14.732 1.00 97.00 85 ARG A O 1
ATOM 646 N N . ASP A 1 86 ? -5.139 -3.744 12.502 1.00 95.94 86 ASP A N 1
ATOM 647 C CA . ASP A 1 86 ? -6.407 -3.065 12.239 1.00 95.94 86 ASP A CA 1
ATOM 648 C C . ASP A 1 86 ? -7.584 -3.795 12.899 1.00 95.94 86 ASP A C 1
ATOM 650 O O . ASP A 1 86 ? -8.447 -3.151 13.499 1.00 95.94 86 ASP A O 1
ATOM 654 N N . SER A 1 87 ? -7.601 -5.135 12.869 1.00 95.88 87 SER A N 1
ATOM 655 C CA . SER A 1 87 ? -8.611 -5.924 13.587 1.00 95.88 87 SER A CA 1
ATOM 656 C C . SER A 1 87 ? -8.528 -5.675 15.092 1.00 95.88 87 SER A C 1
ATOM 658 O O . SER A 1 87 ? -9.544 -5.414 15.740 1.00 95.88 87 SER A O 1
ATOM 660 N N . ARG A 1 88 ? -7.310 -5.655 15.642 1.00 96.62 88 ARG A N 1
ATOM 661 C CA . ARG A 1 88 ? -7.096 -5.399 17.062 1.00 96.62 88 ARG A CA 1
ATOM 662 C C . ARG A 1 88 ? -7.530 -3.996 17.477 1.00 96.62 88 ARG A C 1
ATOM 664 O O . ARG A 1 88 ? -8.106 -3.831 18.551 1.00 96.62 88 ARG A O 1
ATOM 671 N N . ILE A 1 89 ? -7.266 -2.990 16.649 1.00 96.75 89 ILE A N 1
ATOM 672 C CA . ILE A 1 89 ? -7.717 -1.617 16.891 1.00 96.75 89 ILE A CA 1
ATOM 673 C C . ILE A 1 89 ? -9.246 -1.566 16.877 1.00 96.75 89 ILE A C 1
ATOM 675 O O . ILE A 1 89 ? -9.831 -1.048 17.826 1.00 96.75 89 ILE A O 1
ATOM 679 N N . ALA A 1 90 ? -9.895 -2.182 15.886 1.00 95.94 90 ALA A N 1
ATOM 680 C CA . ALA A 1 90 ? -11.353 -2.220 15.797 1.00 95.94 90 ALA A CA 1
ATOM 681 C C . ALA A 1 90 ? -12.002 -2.888 17.025 1.00 95.94 90 ALA A C 1
ATOM 683 O O . ALA A 1 90 ? -13.011 -2.402 17.537 1.00 95.94 90 ALA A O 1
ATOM 684 N N . GLU A 1 91 ? -11.411 -3.968 17.544 1.00 97.06 91 GLU A N 1
ATOM 685 C CA . GLU A 1 91 ? -11.859 -4.604 18.789 1.00 97.06 91 GLU A CA 1
ATOM 686 C C . GLU A 1 91 ? -11.752 -3.666 19.998 1.00 97.06 91 GLU A C 1
ATOM 688 O O . GLU A 1 91 ? -12.684 -3.570 20.802 1.00 97.06 91 GLU A O 1
ATOM 693 N N . LEU A 1 92 ? -10.619 -2.973 20.142 1.00 97.88 92 LEU A N 1
ATOM 694 C CA . LEU A 1 92 ? -10.389 -2.046 21.250 1.00 97.88 92 LEU A CA 1
ATOM 695 C C . LEU A 1 92 ? -11.326 -0.836 21.177 1.00 97.88 92 LEU A C 1
ATOM 697 O O . LEU A 1 92 ? -11.884 -0.428 22.196 1.00 97.88 92 LEU A O 1
ATOM 701 N N . GLU A 1 93 ? -11.538 -0.293 19.982 1.00 97.25 93 GLU A N 1
ATOM 702 C CA . G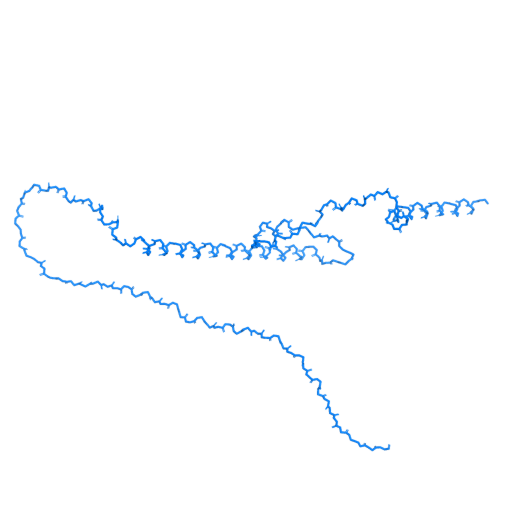LU A 1 93 ? -12.476 0.801 19.740 1.00 97.25 93 GLU A CA 1
ATOM 703 C C . GLU A 1 93 ? -13.918 0.378 20.037 1.00 97.25 93 GLU A C 1
ATOM 705 O O . GLU A 1 93 ? -14.648 1.116 20.701 1.00 97.25 93 GLU A O 1
ATOM 710 N N . ALA A 1 94 ? -14.319 -0.833 19.638 1.00 96.31 94 ALA A N 1
ATOM 711 C CA . ALA A 1 94 ? -15.634 -1.382 19.956 1.00 96.31 94 ALA A CA 1
ATOM 712 C C . ALA A 1 94 ? -15.825 -1.580 21.468 1.00 96.31 94 ALA A C 1
ATOM 714 O O . ALA A 1 94 ? -16.881 -1.241 22.010 1.00 96.31 94 ALA A O 1
ATOM 715 N N . ALA A 1 95 ? -14.804 -2.079 22.171 1.00 96.19 95 ALA A N 1
ATOM 716 C CA . ALA A 1 95 ? -14.838 -2.230 23.623 1.00 96.19 95 ALA A CA 1
ATOM 717 C C . ALA A 1 95 ? -14.951 -0.872 24.336 1.00 96.19 95 ALA A C 1
ATOM 719 O O . ALA A 1 95 ? -15.758 -0.723 25.257 1.00 96.19 95 ALA A O 1
ATOM 720 N N . LEU A 1 96 ? -14.197 0.135 23.884 1.00 96.81 96 LEU A N 1
ATOM 721 C CA . LEU A 1 96 ? -14.259 1.496 24.418 1.00 96.81 96 LEU A CA 1
ATOM 722 C C . LEU A 1 96 ? -15.628 2.133 24.159 1.00 96.81 96 LEU A C 1
ATOM 724 O O . LEU A 1 96 ? -16.219 2.708 25.075 1.00 96.81 96 LEU A O 1
ATOM 728 N N . ALA A 1 97 ? -16.164 1.992 22.946 1.00 95.62 97 ALA A N 1
ATOM 729 C CA . ALA A 1 97 ? -17.491 2.482 22.592 1.00 95.62 97 ALA A CA 1
ATOM 730 C C . ALA A 1 97 ? -18.587 1.809 23.436 1.00 95.62 97 ALA A C 1
ATOM 732 O O . ALA A 1 97 ? -19.474 2.492 23.949 1.00 95.62 97 ALA A O 1
ATOM 733 N N . GLY A 1 98 ? -18.496 0.492 23.649 1.00 94.56 98 GLY A N 1
ATOM 734 C CA . GLY A 1 98 ? -19.406 -0.258 24.516 1.00 94.56 98 GLY A CA 1
ATOM 735 C C . GLY A 1 98 ? -19.342 0.193 25.977 1.00 94.56 98 GLY A C 1
ATOM 736 O O . GLY A 1 98 ? -20.381 0.408 26.602 1.00 94.56 98 GLY A O 1
ATOM 737 N N . ALA A 1 99 ? -18.138 0.413 26.512 1.00 93.88 99 ALA A N 1
ATOM 738 C CA . ALA A 1 99 ? -17.948 0.940 27.863 1.00 93.88 99 ALA A CA 1
ATOM 739 C C . ALA A 1 99 ? -18.519 2.361 28.013 1.00 93.88 99 ALA A C 1
ATOM 741 O O . ALA A 1 99 ? -19.193 2.658 29.000 1.00 93.88 99 ALA A O 1
ATOM 742 N N . HIS A 1 100 ? -18.312 3.223 27.014 1.00 93.38 100 HIS A N 1
ATOM 743 C CA . HIS A 1 100 ? -18.874 4.572 26.995 1.00 93.38 100 HIS A CA 1
ATOM 744 C C . HIS A 1 100 ? -20.410 4.528 26.944 1.00 93.38 100 HIS A C 1
ATOM 746 O O . HIS A 1 100 ? -21.078 5.215 27.717 1.00 93.38 100 HIS A O 1
ATOM 752 N N . ALA A 1 101 ? -20.988 3.680 26.089 1.00 91.50 101 ALA A N 1
ATOM 753 C CA . ALA A 1 101 ? -22.433 3.494 26.007 1.00 91.50 101 ALA A CA 1
ATOM 754 C C . ALA A 1 101 ? -23.026 2.972 27.327 1.00 91.50 101 ALA A C 1
ATOM 756 O O . ALA A 1 101 ? -24.062 3.469 27.759 1.00 91.50 101 ALA A O 1
ATOM 757 N N . ALA A 1 102 ? -22.355 2.036 28.006 1.00 89.56 102 ALA A N 1
ATOM 758 C CA . ALA A 1 102 ? -22.772 1.544 29.319 1.00 89.56 102 ALA A CA 1
ATOM 759 C C . ALA A 1 102 ? -22.706 2.633 30.405 1.00 89.56 102 ALA A C 1
ATOM 761 O O . ALA A 1 102 ? -23.591 2.711 31.255 1.00 89.56 102 ALA A O 1
ATOM 762 N N . ALA A 1 103 ? -21.690 3.501 30.358 1.00 88.19 103 ALA A N 1
ATOM 763 C CA . ALA A 1 103 ? -21.560 4.629 31.275 1.00 88.19 103 ALA A CA 1
ATOM 764 C C . ALA A 1 103 ? -22.641 5.703 31.043 1.00 88.19 103 ALA A C 1
ATOM 766 O O . ALA A 1 103 ? -23.210 6.216 32.006 1.00 88.19 103 ALA A O 1
ATOM 767 N N . MET A 1 104 ? -22.963 6.020 29.781 1.00 85.38 104 MET A N 1
ATOM 768 C CA . MET A 1 104 ? -24.047 6.954 29.436 1.00 85.38 104 MET A CA 1
ATOM 769 C C . MET A 1 104 ? -25.443 6.352 29.655 1.00 85.38 104 MET A C 1
ATOM 771 O O . MET A 1 104 ? -26.383 7.075 29.974 1.00 85.38 104 MET A O 1
ATOM 775 N N . GLY A 1 105 ? -25.583 5.036 29.507 1.00 73.50 105 GLY A N 1
ATOM 776 C CA . GLY A 1 105 ? -26.823 4.279 29.675 1.00 73.50 105 GLY A CA 1
ATOM 777 C C . GLY A 1 105 ? -27.045 3.734 31.086 1.00 73.50 105 GLY A C 1
ATOM 778 O O . GLY A 1 105 ? -27.629 2.661 31.210 1.00 73.50 105 GLY A O 1
ATOM 779 N N . ALA A 1 106 ? -26.560 4.431 32.123 1.00 64.62 106 ALA A N 1
ATOM 780 C CA . ALA A 1 106 ? -26.619 4.036 33.535 1.00 64.62 106 ALA A CA 1
ATOM 781 C C . ALA A 1 106 ? -27.939 3.314 33.941 1.00 64.62 106 ALA A C 1
ATOM 783 O O . ALA A 1 106 ? -29.009 3.603 33.399 1.00 64.62 106 ALA A O 1
ATOM 784 N N . PRO A 1 107 ? -27.891 2.399 34.933 1.00 59.19 107 PRO A N 1
ATOM 785 C CA . PRO A 1 107 ? -28.644 1.134 35.023 1.00 59.19 107 PRO A CA 1
ATOM 786 C C . PRO A 1 107 ? -30.134 1.250 35.411 1.00 59.19 107 PRO A C 1
ATOM 788 O O . PRO A 1 107 ? -30.677 0.379 36.089 1.00 59.19 107 PRO A O 1
ATOM 791 N N . GLY A 1 108 ? -30.808 2.328 35.017 1.00 56.53 108 GLY A N 1
ATOM 792 C CA . GLY A 1 108 ? -32.220 2.571 35.313 1.00 56.53 108 GLY A CA 1
ATOM 793 C C . GLY A 1 108 ? -33.190 2.054 34.251 1.00 56.53 108 GLY A C 1
ATOM 794 O O . GLY A 1 108 ? -34.325 1.750 34.585 1.00 56.53 108 GLY A O 1
ATOM 795 N N . LEU A 1 109 ? -32.771 1.909 32.987 1.00 57.41 109 LEU A N 1
ATOM 796 C CA . LEU A 1 109 ? -33.713 1.657 31.882 1.00 57.41 109 LEU A CA 1
ATOM 797 C C . LEU A 1 109 ? -33.972 0.167 31.580 1.00 57.41 109 LEU A C 1
ATOM 799 O O . LEU A 1 109 ? -34.838 -0.157 30.775 1.00 57.41 109 LEU A O 1
ATOM 803 N N . ILE A 1 110 ? -33.226 -0.747 32.212 1.00 57.19 110 ILE A N 1
ATOM 804 C CA . ILE A 1 110 ? -33.324 -2.203 31.973 1.00 57.19 110 ILE A CA 1
ATOM 805 C C . ILE A 1 110 ? -34.024 -2.923 33.151 1.00 57.19 110 ILE A C 1
ATOM 807 O O . ILE A 1 110 ? -34.327 -4.110 33.065 1.00 57.19 110 ILE A O 1
ATOM 811 N N . GLN A 1 111 ? -34.369 -2.217 34.241 1.00 56.34 111 GLN A N 1
ATOM 812 C CA . GLN A 1 111 ? -35.120 -2.810 35.363 1.00 56.34 111 GLN A CA 1
ATOM 813 C C . GLN A 1 111 ? -36.652 -2.836 35.174 1.00 56.34 111 GLN A C 1
ATOM 815 O O . GLN A 1 111 ? -37.324 -3.562 35.907 1.00 56.34 111 GLN A O 1
ATOM 820 N N . ASP A 1 112 ? -37.212 -2.165 34.161 1.00 54.00 112 ASP A N 1
ATOM 821 C CA . ASP A 1 112 ? -38.674 -2.050 33.975 1.00 54.00 112 ASP A CA 1
ATOM 822 C C . ASP A 1 112 ? -39.324 -3.182 33.157 1.00 54.00 112 ASP A C 1
ATOM 824 O O . ASP A 1 112 ? -40.476 -3.093 32.734 1.00 54.00 112 ASP A O 1
ATOM 828 N N . THR A 1 113 ? -38.642 -4.307 32.947 1.00 56.09 113 THR A N 1
ATOM 829 C CA . THR A 1 113 ? -39.307 -5.528 32.452 1.00 56.09 113 THR A CA 1
ATOM 830 C C . THR A 1 113 ? -38.895 -6.740 33.271 1.00 56.09 113 THR A C 1
ATOM 832 O O . THR A 1 113 ? -38.449 -7.762 32.759 1.00 56.09 113 THR A O 1
ATOM 835 N N . ARG A 1 114 ? -39.100 -6.654 34.589 1.00 55.66 114 ARG A N 1
ATOM 836 C CA . ARG A 1 114 ? -39.477 -7.853 35.338 1.00 55.66 114 ARG A CA 1
ATOM 837 C C . ARG A 1 114 ? -40.954 -8.108 35.003 1.00 55.66 114 ARG A C 1
ATOM 839 O O . ARG A 1 114 ? -41.769 -7.242 35.318 1.00 55.66 114 ARG A O 1
ATOM 846 N N . PRO A 1 115 ? -41.338 -9.233 34.372 1.00 56.94 115 PRO A N 1
ATOM 847 C CA . PRO A 1 115 ? -42.739 -9.624 34.324 1.00 56.94 115 PRO A CA 1
ATOM 848 C C . PRO A 1 115 ? -43.216 -9.691 35.775 1.00 56.94 115 PRO A C 1
ATOM 850 O O . PRO A 1 115 ? -42.714 -10.505 36.554 1.00 56.94 115 PRO A O 1
ATOM 853 N N . GLY A 1 116 ? -44.088 -8.764 36.174 1.00 54.56 116 GLY A N 1
ATOM 854 C CA . GLY A 1 116 ? -44.687 -8.795 37.502 1.00 54.56 116 GLY A CA 1
ATOM 855 C C . GLY A 1 116 ? -45.312 -10.176 37.711 1.00 54.56 116 GLY A C 1
ATOM 856 O O . GLY A 1 116 ? -45.910 -10.702 36.765 1.00 54.56 116 GLY A O 1
ATOM 857 N N . PRO A 1 117 ? -45.146 -10.807 38.886 1.00 55.94 117 PRO A N 1
ATOM 858 C CA . PRO A 1 117 ? -45.782 -12.088 39.136 1.00 55.94 117 PRO A CA 1
ATOM 859 C C . PRO A 1 117 ? -47.284 -11.904 38.915 1.00 55.94 117 PRO A C 1
ATOM 861 O O . PRO A 1 117 ? -47.903 -11.014 39.501 1.00 55.94 117 PRO A O 1
ATOM 864 N N . ALA A 1 118 ? -47.842 -12.705 38.005 1.00 64.31 118 ALA A N 1
ATOM 865 C CA . ALA A 1 118 ? -49.275 -12.761 37.762 1.00 64.31 118 ALA A CA 1
ATOM 866 C C . ALA A 1 118 ? -50.017 -12.883 39.108 1.00 64.31 118 ALA A C 1
ATOM 868 O O . ALA A 1 118 ? -49.492 -13.529 40.021 1.00 64.31 118 ALA A O 1
ATOM 869 N N . PRO A 1 119 ? -51.211 -12.286 39.264 1.00 51.81 119 PRO A N 1
ATOM 870 C CA . PRO A 1 119 ? -51.935 -12.344 40.524 1.00 51.81 119 PRO A CA 1
ATOM 871 C C . PRO A 1 119 ? -52.286 -13.805 40.828 1.00 51.81 119 PRO A C 1
ATOM 873 O O . PRO A 1 119 ? -53.166 -14.395 40.202 1.00 51.81 119 PRO A O 1
ATOM 876 N N . VAL A 1 120 ? -51.560 -14.401 41.774 1.00 56.88 120 VAL A N 1
ATOM 877 C CA . VAL A 1 120 ? -51.871 -15.721 42.318 1.00 56.88 120 VAL A CA 1
ATOM 878 C C . VAL A 1 120 ? -53.041 -15.539 43.275 1.00 56.88 120 VAL A C 1
ATOM 880 O O . VAL A 1 120 ? -52.918 -14.890 44.314 1.00 56.88 120 VAL A O 1
ATOM 883 N N . ALA A 1 121 ? -54.186 -16.100 42.900 1.00 54.31 121 ALA A N 1
ATOM 884 C CA . ALA A 1 121 ? -55.315 -16.267 43.794 1.00 54.31 121 ALA A CA 1
ATOM 885 C C . ALA A 1 121 ? -54.965 -17.311 44.869 1.00 54.31 121 ALA A C 1
ATOM 887 O O . ALA A 1 121 ? -54.793 -18.488 44.570 1.00 54.31 121 ALA A O 1
ATOM 888 N N . ASP A 1 122 ? -54.826 -16.800 46.089 1.00 44.31 122 ASP A N 1
ATOM 889 C CA . ASP A 1 122 ? -55.213 -17.343 47.394 1.00 44.31 122 ASP A CA 1
ATOM 890 C C . ASP A 1 122 ? -54.918 -18.817 47.752 1.00 44.31 122 ASP A C 1
ATOM 892 O O . ASP A 1 122 ? -55.403 -19.761 47.128 1.00 44.31 122 ASP A O 1
ATOM 896 N N . GLY A 1 123 ? -54.232 -19.009 48.889 1.00 47.59 123 GLY A N 1
ATOM 897 C CA . GLY A 1 123 ? -54.316 -20.263 49.640 1.00 47.59 123 GLY A CA 1
ATOM 898 C C . GLY A 1 123 ? -53.052 -20.752 50.355 1.00 47.59 123 GLY A C 1
ATOM 899 O O . GLY A 1 123 ? -52.372 -21.641 49.853 1.00 47.59 123 GLY A O 1
ATOM 900 N N . ARG A 1 124 ? -52.927 -20.329 51.623 1.00 38.75 124 ARG A N 1
ATOM 901 C CA . ARG A 1 124 ? -52.299 -21.007 52.786 1.00 38.75 124 ARG A CA 1
ATOM 902 C C . ARG A 1 124 ? -50.894 -20.578 53.256 1.00 38.75 124 ARG A C 1
ATOM 904 O O . ARG A 1 124 ? -49.888 -20.659 52.570 1.00 38.75 124 ARG A O 1
ATOM 911 N N . ILE A 1 125 ? -50.931 -20.217 54.540 1.00 46.44 125 ILE A N 1
ATOM 912 C CA . ILE A 1 125 ? -49.923 -19.902 55.558 1.00 46.44 125 ILE A CA 1
ATOM 913 C C . ILE A 1 125 ? -48.699 -20.836 55.543 1.00 46.44 125 ILE A C 1
ATOM 915 O O . ILE A 1 125 ? -48.864 -22.049 55.661 1.00 46.44 125 ILE A O 1
ATOM 919 N N . ALA A 1 126 ? -47.491 -20.257 55.588 1.00 40.78 126 ALA A N 1
ATOM 920 C CA . ALA A 1 126 ? -46.381 -20.777 56.391 1.00 40.78 126 ALA A CA 1
ATOM 921 C C . ALA A 1 126 ? -45.362 -19.673 56.752 1.00 40.78 126 ALA A C 1
ATOM 923 O O . ALA A 1 126 ? -44.933 -18.877 55.929 1.00 40.78 126 ALA A O 1
ATOM 924 N N . THR A 1 127 ? -45.045 -19.673 58.041 1.00 37.91 127 THR A N 1
ATOM 925 C CA . THR A 1 127 ? -44.122 -18.884 58.865 1.00 37.91 127 THR A CA 1
ATOM 926 C C . THR A 1 127 ? -42.687 -18.651 58.340 1.00 37.91 127 THR A C 1
ATOM 928 O O . THR A 1 127 ? -42.036 -19.577 57.878 1.00 37.91 127 THR A O 1
ATOM 931 N N . SER A 1 128 ? -42.215 -17.415 58.571 1.00 46.00 128 SER A N 1
ATOM 932 C CA . SER A 1 128 ? -40.878 -16.934 58.999 1.00 46.00 128 SER A CA 1
ATOM 933 C C . SER A 1 128 ? -39.587 -17.448 58.342 1.00 46.00 128 SER A C 1
ATOM 935 O O . SER A 1 128 ? -39.264 -18.629 58.418 1.00 46.00 128 SER A O 1
ATOM 937 N N . GLY A 1 129 ? -38.750 -16.499 57.898 1.00 34.88 129 GLY A N 1
ATOM 938 C CA . GLY A 1 129 ? -37.313 -16.707 57.703 1.00 34.88 129 GLY A CA 1
ATOM 939 C C . GLY A 1 129 ? -36.613 -15.588 56.924 1.00 34.88 129 GLY A C 1
ATOM 940 O O . GLY A 1 129 ? -36.417 -15.716 55.724 1.00 34.88 129 GLY A O 1
ATOM 941 N N . GLU A 1 130 ? -36.190 -14.533 57.615 1.00 41.41 130 GLU A N 1
ATOM 942 C CA . GLU A 1 130 ? -35.006 -13.728 57.256 1.00 41.41 130 GLU A CA 1
ATOM 943 C C . GLU A 1 130 ? -33.963 -14.002 58.358 1.00 41.41 130 GLU A C 1
ATOM 945 O O . GLU A 1 130 ? -34.384 -14.267 59.493 1.00 41.41 130 GLU A O 1
ATOM 950 N N . PRO A 1 131 ? -32.641 -14.017 58.078 1.00 48.91 131 PRO A N 1
ATOM 951 C CA . PRO A 1 131 ? -31.948 -12.815 57.601 1.00 48.91 131 PRO A CA 1
ATOM 952 C C . PRO A 1 131 ? -30.787 -13.020 56.594 1.00 48.91 131 PRO A C 1
ATOM 954 O O . PRO A 1 131 ? -30.176 -14.079 56.512 1.00 48.91 131 PRO A O 1
ATOM 957 N N . GLU A 1 132 ? -30.493 -11.917 55.894 1.00 43.00 132 GLU A N 1
ATOM 958 C CA . GLU A 1 132 ? -29.185 -11.359 55.485 1.00 43.00 132 GLU A CA 1
ATOM 959 C C . GLU A 1 132 ? -28.112 -12.206 54.767 1.00 43.00 132 GLU A C 1
ATOM 961 O O . GLU A 1 132 ? -27.689 -13.254 55.244 1.00 43.00 132 GLU A O 1
ATOM 966 N N . SER A 1 133 ? -27.510 -11.632 53.705 1.00 47.25 133 SER A N 1
ATOM 967 C CA . SER A 1 133 ? -26.090 -11.186 53.692 1.00 47.25 133 SER A CA 1
ATOM 968 C C . SER A 1 133 ? -25.557 -10.898 52.271 1.00 47.25 133 SER A C 1
ATOM 970 O O . SER A 1 133 ? -25.340 -11.822 51.498 1.00 47.25 133 SER A O 1
ATOM 972 N N . GLY A 1 134 ? -25.269 -9.619 51.986 1.00 45.56 134 GLY A N 1
ATOM 973 C CA . GLY A 1 134 ? -24.018 -9.135 51.360 1.00 45.56 134 GLY A CA 1
ATOM 974 C C . GLY A 1 134 ? -23.699 -9.407 49.868 1.00 45.56 134 GLY A C 1
ATOM 975 O O . GLY A 1 134 ? -23.659 -10.557 49.442 1.00 45.56 134 GLY A O 1
ATOM 976 N N . PRO A 1 135 ? -23.332 -8.374 49.076 1.00 55.41 135 PRO A N 1
ATOM 977 C CA . PRO A 1 135 ? -22.869 -8.532 47.698 1.00 55.41 135 PRO A CA 1
ATOM 978 C C . PRO A 1 135 ? -21.369 -8.867 47.652 1.00 55.41 135 PRO A C 1
ATOM 980 O O . PRO A 1 135 ? -20.537 -8.107 48.150 1.00 55.41 135 PRO A O 1
ATOM 983 N N . SER A 1 136 ? -20.991 -9.970 47.005 1.00 55.62 136 SER A N 1
ATOM 984 C CA . SER A 1 136 ? -19.595 -10.215 46.639 1.00 55.62 136 SER A CA 1
ATOM 985 C C . SER A 1 136 ? -19.243 -9.403 45.392 1.00 55.62 136 SER A C 1
ATOM 987 O O . SER A 1 136 ? -19.502 -9.791 44.254 1.00 55.62 136 SER A O 1
ATOM 989 N N . GLY A 1 137 ? -18.639 -8.238 45.627 1.00 50.47 137 GLY A N 1
ATOM 990 C CA . GLY A 1 137 ? -17.905 -7.499 44.611 1.00 50.47 137 GLY A CA 1
ATOM 991 C C . GLY A 1 137 ? -16.757 -8.356 44.081 1.00 50.47 137 GLY A C 1
ATOM 992 O O . GLY A 1 137 ? -15.783 -8.612 44.787 1.00 50.47 137 GLY A O 1
ATOM 993 N N . GLY A 1 138 ? -16.880 -8.815 42.838 1.00 46.62 138 GLY A N 1
ATOM 994 C CA . GLY A 1 138 ? -15.762 -9.368 42.087 1.00 46.62 138 GLY A CA 1
ATOM 995 C C . GLY A 1 138 ? -14.799 -8.242 41.734 1.00 46.62 138 GLY A C 1
ATOM 996 O O . GLY A 1 138 ? -15.069 -7.444 40.841 1.00 46.62 138 GLY A O 1
ATOM 997 N N . THR A 1 139 ? -13.693 -8.157 42.464 1.00 55.38 139 THR A N 1
ATOM 998 C CA . THR A 1 139 ? -12.566 -7.271 42.172 1.00 55.38 139 THR A CA 1
ATOM 999 C C . THR A 1 139 ? -12.024 -7.579 40.775 1.00 55.38 139 THR A C 1
ATOM 1001 O O . THR A 1 139 ? -11.433 -8.635 40.555 1.00 55.38 139 THR A O 1
ATOM 1004 N N . TRP A 1 140 ? -12.200 -6.657 39.827 1.00 56.44 140 TRP A N 1
ATOM 1005 C CA . TRP A 1 140 ? -11.405 -6.635 38.600 1.00 56.44 140 TRP A CA 1
ATOM 1006 C C . TRP A 1 140 ? -9.947 -6.384 38.996 1.00 56.44 140 TRP A C 1
ATOM 1008 O O . TRP A 1 140 ? -9.597 -5.300 39.466 1.00 56.44 140 TRP A O 1
ATOM 1018 N N . ALA A 1 141 ? -9.104 -7.405 38.863 1.00 59.66 141 ALA A N 1
ATOM 1019 C CA . ALA A 1 141 ? -7.666 -7.245 38.999 1.00 59.66 141 ALA A CA 1
ATOM 1020 C C . ALA A 1 141 ? -7.155 -6.452 37.789 1.00 59.66 141 ALA A C 1
ATOM 1022 O O . ALA A 1 141 ? -7.288 -6.892 36.648 1.00 59.66 141 ALA A O 1
ATOM 1023 N N . ALA A 1 142 ? -6.593 -5.269 38.039 1.00 63.94 142 ALA A N 1
ATOM 1024 C CA . ALA A 1 142 ? -5.928 -4.483 37.010 1.00 63.94 142 ALA A CA 1
ATOM 1025 C C . ALA A 1 142 ? -4.752 -5.282 36.408 1.00 63.94 142 ALA A C 1
ATOM 1027 O O . ALA A 1 142 ? -4.020 -5.928 37.165 1.00 63.94 142 ALA A O 1
ATOM 1028 N N . PRO A 1 143 ? -4.533 -5.243 35.081 1.00 65.25 143 PRO A N 1
ATOM 1029 C CA . PRO A 1 143 ? -3.291 -5.743 34.506 1.00 65.25 143 PRO A CA 1
ATOM 1030 C C . PRO A 1 143 ? -2.114 -4.951 35.096 1.00 65.25 143 PRO A C 1
ATOM 1032 O O . PRO A 1 143 ? -2.192 -3.732 35.253 1.00 65.25 143 PRO A O 1
ATOM 1035 N N . GLY A 1 144 ? -1.056 -5.667 35.487 1.00 67.88 144 GLY A N 1
ATOM 1036 C CA . GLY A 1 144 ? 0.142 -5.078 36.087 1.00 67.88 144 GLY A CA 1
ATOM 1037 C C . GLY A 1 144 ? 0.855 -4.092 35.150 1.00 67.88 144 GLY A C 1
ATOM 1038 O O . GLY A 1 144 ? 0.549 -4.050 33.956 1.00 67.88 144 GLY A O 1
ATOM 1039 N N . PRO A 1 145 ? 1.803 -3.294 35.676 1.00 69.88 145 PRO A N 1
ATOM 1040 C CA . PRO A 1 145 ? 2.529 -2.305 34.891 1.00 69.88 145 PRO A CA 1
ATOM 1041 C C . PRO A 1 145 ? 3.239 -2.994 33.726 1.00 69.88 145 PRO A C 1
ATOM 1043 O O . PRO A 1 145 ? 4.018 -3.923 33.930 1.00 69.88 145 PRO A O 1
ATOM 1046 N N . VAL A 1 146 ? 2.942 -2.552 32.508 1.00 67.12 146 VAL A N 1
ATOM 1047 C CA . VAL A 1 146 ? 3.759 -2.874 31.341 1.00 67.12 146 VAL A CA 1
ATOM 1048 C C . VAL A 1 146 ? 5.109 -2.190 31.536 1.00 67.12 146 VAL A C 1
ATOM 1050 O O . VAL A 1 146 ? 5.157 -0.981 31.754 1.00 67.12 146 VAL A O 1
ATOM 1053 N N . ASP A 1 147 ? 6.195 -2.962 31.526 1.00 68.81 147 ASP A N 1
ATOM 1054 C CA . ASP A 1 147 ? 7.541 -2.398 31.525 1.00 68.81 147 ASP A CA 1
ATOM 1055 C C . ASP A 1 147 ? 7.681 -1.494 30.292 1.00 68.81 147 ASP A C 1
ATOM 1057 O O . ASP A 1 147 ? 7.556 -1.954 29.153 1.00 68.81 147 ASP A O 1
ATOM 1061 N N . ASP A 1 148 ? 7.909 -0.199 30.522 1.00 64.31 148 ASP A N 1
ATOM 1062 C CA . ASP A 1 148 ? 8.201 0.769 29.469 1.00 64.31 148 ASP A CA 1
ATOM 1063 C C . ASP A 1 148 ? 9.417 0.280 28.673 1.00 64.31 148 ASP A C 1
ATOM 1065 O O . ASP A 1 148 ? 10.557 0.282 29.153 1.00 64.31 148 ASP A O 1
ATOM 1069 N N . VAL A 1 149 ? 9.185 -0.124 27.423 1.00 61.75 149 VAL A N 1
ATOM 1070 C CA . VAL A 1 149 ? 10.256 -0.350 26.456 1.00 61.75 149 VAL A CA 1
ATOM 1071 C C . VAL A 1 149 ? 10.918 1.001 26.214 1.00 61.75 149 VAL A C 1
ATOM 1073 O O . VAL A 1 149 ? 10.416 1.844 25.472 1.00 61.75 149 VAL A O 1
ATOM 1076 N N . ARG A 1 150 ? 12.058 1.219 26.876 1.00 60.03 150 ARG A N 1
ATOM 1077 C CA . ARG A 1 150 ? 12.911 2.387 26.653 1.00 60.03 150 ARG A CA 1
ATOM 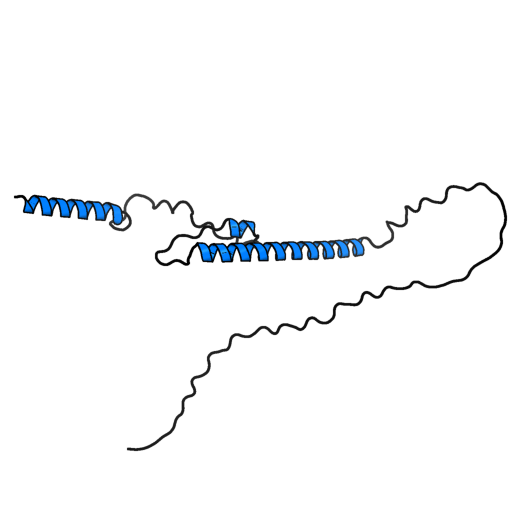1078 C C . ARG A 1 150 ? 13.214 2.485 25.152 1.00 60.03 150 ARG A C 1
ATOM 1080 O O . ARG A 1 150 ? 13.782 1.537 24.605 1.00 60.03 150 ARG A O 1
ATOM 1087 N N . PRO A 1 151 ? 12.902 3.603 24.477 1.00 57.44 151 PRO A N 1
ATOM 1088 C CA . PRO A 1 151 ? 13.333 3.788 23.104 1.00 57.44 151 PRO A CA 1
ATOM 1089 C C . PRO A 1 151 ? 14.863 3.785 23.069 1.00 57.44 151 PRO A C 1
ATOM 1091 O O . PRO A 1 151 ? 15.521 4.567 23.760 1.00 57.44 151 PRO A O 1
ATOM 1094 N N . HIS A 1 152 ? 15.434 2.872 22.283 1.00 58.25 152 HIS A N 1
ATOM 1095 C CA . HIS A 1 152 ? 16.861 2.856 22.006 1.00 58.25 152 HIS A CA 1
ATOM 1096 C C . HIS A 1 152 ? 17.170 4.108 21.183 1.00 58.25 152 HIS A C 1
ATOM 1098 O O . HIS A 1 152 ? 16.855 4.181 19.996 1.00 58.25 152 HIS A O 1
ATOM 1104 N N . ALA A 1 153 ? 17.745 5.124 21.825 1.00 59.09 153 ALA A N 1
ATOM 1105 C CA . ALA A 1 153 ? 18.283 6.265 21.104 1.00 59.09 153 ALA A CA 1
ATOM 1106 C C . ALA A 1 153 ? 19.371 5.755 20.137 1.00 59.09 153 ALA A C 1
ATOM 1108 O O . ALA A 1 153 ? 20.190 4.918 20.545 1.00 59.09 153 ALA A O 1
ATOM 1109 N N . PRO A 1 154 ? 19.394 6.207 18.872 1.00 54.00 154 PRO A N 1
ATOM 1110 C CA . PRO A 1 154 ? 20.504 5.917 17.981 1.00 54.00 154 PRO A CA 1
ATOM 1111 C C . PRO A 1 154 ? 21.760 6.600 18.532 1.00 54.00 154 PRO A C 1
ATOM 1113 O O . PRO A 1 154 ? 21.736 7.785 18.871 1.00 54.00 154 PRO A O 1
ATOM 1116 N N . GLY A 1 155 ? 22.842 5.831 18.663 1.00 46.81 155 GLY A N 1
ATOM 1117 C CA . GLY A 1 155 ? 24.137 6.331 19.112 1.00 46.81 155 GLY A CA 1
ATOM 1118 C C . GLY A 1 155 ? 24.592 7.514 18.257 1.00 46.81 155 GLY A C 1
ATOM 1119 O O . GLY A 1 155 ? 24.631 7.424 17.030 1.00 46.81 155 GLY A O 1
ATOM 1120 N N . GLY A 1 156 ? 24.905 8.631 18.914 1.00 49.72 156 GLY A N 1
ATOM 1121 C CA . GLY A 1 156 ? 25.612 9.748 18.292 1.00 49.72 156 GLY A CA 1
ATOM 1122 C C . GLY A 1 156 ? 27.037 9.339 17.896 1.00 49.72 156 GLY A C 1
ATOM 1123 O O . GLY A 1 156 ? 27.557 8.359 18.432 1.00 49.72 156 GLY A O 1
ATOM 1124 N N . PRO A 1 157 ? 27.669 10.063 16.956 1.00 53.84 157 PRO A N 1
ATOM 1125 C CA . PRO A 1 157 ? 28.957 9.675 16.400 1.00 53.84 157 PRO A CA 1
ATOM 1126 C C . PRO A 1 157 ? 30.032 9.678 17.487 1.00 53.84 157 PRO A C 1
ATOM 1128 O O . PRO A 1 157 ? 30.261 10.685 18.158 1.00 53.84 157 PRO A O 1
ATOM 1131 N N . GLU A 1 158 ? 30.676 8.526 17.634 1.00 55.03 158 GLU A N 1
ATOM 1132 C CA . GLU A 1 158 ? 31.873 8.310 18.434 1.00 55.03 158 GLU A CA 1
ATOM 1133 C C . GLU A 1 158 ? 32.935 9.329 18.009 1.00 55.03 158 GLU A C 1
ATOM 1135 O O . GLU A 1 158 ? 33.423 9.330 16.876 1.00 55.03 158 GLU A O 1
ATOM 1140 N N . ALA A 1 159 ? 33.214 10.275 18.905 1.00 54.06 159 ALA A N 1
ATOM 1141 C CA . ALA A 1 159 ? 34.250 11.268 18.715 1.00 54.06 159 ALA A CA 1
ATOM 1142 C C . ALA A 1 159 ? 35.589 10.541 18.566 1.00 54.06 159 ALA A C 1
ATOM 1144 O O . ALA A 1 159 ? 36.026 9.843 19.477 1.00 54.06 159 ALA A O 1
ATOM 1145 N N . THR A 1 160 ? 36.218 10.711 17.402 1.00 51.81 160 THR A N 1
ATOM 1146 C CA . THR A 1 160 ? 37.608 10.341 17.142 1.00 51.81 160 THR A CA 1
ATOM 1147 C C . THR A 1 160 ? 38.488 10.821 18.287 1.00 51.81 160 THR A C 1
ATOM 1149 O O . THR A 1 160 ? 38.695 12.023 18.467 1.00 51.81 160 THR A O 1
ATOM 1152 N N . ASP A 1 161 ? 39.010 9.859 19.037 1.00 47.91 161 ASP A N 1
ATOM 1153 C CA . ASP A 1 161 ? 40.067 10.079 20.002 1.00 47.91 161 ASP A CA 1
ATOM 1154 C C . ASP A 1 161 ? 41.349 10.422 19.231 1.00 47.91 161 ASP A C 1
ATOM 1156 O O . ASP A 1 161 ? 41.839 9.659 18.392 1.00 47.91 161 ASP A O 1
ATOM 1160 N N . ARG A 1 162 ? 41.838 11.639 19.454 1.00 57.16 162 ARG A N 1
ATOM 1161 C CA . ARG A 1 162 ? 43.099 12.154 18.930 1.00 57.16 162 ARG A CA 1
ATOM 1162 C C . ARG A 1 162 ? 44.118 12.025 20.057 1.00 57.16 162 ARG A C 1
ATOM 1164 O O . ARG A 1 162 ? 44.012 12.793 21.008 1.00 57.16 162 ARG A O 1
ATOM 1171 N N . PRO A 1 163 ? 45.141 11.167 19.955 1.00 56.97 163 PRO A N 1
ATOM 1172 C CA . PRO A 1 163 ? 46.282 11.297 20.838 1.00 56.97 163 PRO A CA 1
ATOM 1173 C C . PRO A 1 163 ? 47.274 12.301 20.244 1.00 56.97 163 PRO A C 1
ATOM 1175 O O . PRO A 1 163 ? 47.928 12.056 19.229 1.00 56.97 163 PRO A O 1
ATOM 1178 N N . GLU A 1 164 ? 47.375 13.451 20.902 1.00 55.19 164 GLU A N 1
ATOM 1179 C CA . GLU A 1 164 ? 48.597 14.246 20.930 1.00 55.19 164 GLU A CA 1
ATOM 1180 C C . GLU A 1 164 ? 49.645 13.514 21.792 1.00 55.19 164 GLU A C 1
ATOM 1182 O O . GLU A 1 164 ? 49.361 13.131 22.924 1.00 55.19 164 GLU A O 1
ATOM 1187 N N . SER A 1 165 ? 50.845 13.283 21.256 1.00 50.50 165 SER A N 1
ATOM 1188 C CA . SER A 1 165 ? 52.141 13.301 21.972 1.00 50.50 165 SER A CA 1
ATOM 1189 C C . SER A 1 165 ? 53.255 13.162 20.920 1.00 50.50 165 SER A C 1
ATOM 1191 O O . SER A 1 165 ? 53.231 12.263 20.088 1.00 50.50 165 SER A O 1
ATOM 1193 N N . GLU A 1 166 ? 53.992 14.240 20.644 1.00 53.69 166 GLU A N 1
ATOM 1194 C CA . GLU A 1 166 ? 55.313 14.571 21.210 1.00 53.69 166 GLU A CA 1
ATOM 1195 C C . GLU A 1 166 ? 56.477 13.689 20.706 1.00 53.69 166 GLU A C 1
ATOM 1197 O O . GLU A 1 166 ? 56.534 12.496 20.975 1.00 53.69 166 GLU A O 1
ATOM 1202 N N . GLY A 1 167 ? 57.480 14.332 20.083 1.00 49.94 167 GLY A N 1
ATOM 1203 C CA . GLY A 1 167 ? 58.889 13.974 20.309 1.00 49.94 167 GLY A CA 1
ATOM 1204 C C . GLY A 1 167 ? 59.743 13.468 19.133 1.00 49.94 167 GLY A C 1
ATOM 1205 O O . GLY A 1 167 ? 59.708 12.297 18.787 1.00 49.94 167 GLY A O 1
ATOM 1206 N N . SER A 1 168 ? 60.669 14.340 18.705 1.00 55.72 168 SER A N 1
ATOM 1207 C CA . SER A 1 168 ? 62.089 14.050 18.405 1.00 55.72 168 SER A CA 1
ATOM 1208 C C . SER A 1 168 ? 62.493 13.295 17.122 1.00 55.72 168 SER A C 1
ATOM 1210 O O . SER A 1 168 ? 62.532 12.068 17.106 1.00 55.72 168 SER A O 1
ATOM 1212 N N . ALA A 1 169 ? 62.997 14.045 16.131 1.00 51.19 169 ALA A N 1
ATOM 1213 C CA . ALA A 1 169 ? 64.364 13.949 15.574 1.00 51.19 169 ALA A CA 1
ATOM 1214 C C . ALA A 1 169 ? 64.598 15.057 14.532 1.00 51.19 169 ALA A C 1
ATOM 1216 O O . ALA A 1 169 ? 63.698 15.267 13.690 1.00 51.19 169 ALA A O 1
#

Organism: NCBI:txid2571125

Radius of gyration: 39.36 Å; chains: 1; bounding box: 120×40×114 Å

pLDDT: mean 72.87, std 19.03, range [34.88, 97.88]

Secondary structure (DSSP, 8-state):
-HHHHHHHHHHHHHHHHHHHHHTTTSS--S------S----PPPSSS---HHHHHH--PPP-SS---HHHHHHHHHHHHHHHHHHHHHHHHHHHHHHHHHHHHHT-TTSSSTT--PPP----------------------PPPPPPP-----PPPPP------------